Protein AF-A0A1X6N2F4-F1 (afdb_monomer_lite)

pLDDT: mean 90.58, std 5.12, range [66.75, 96.5]

Organism: NCBI:txid670580

Sequence (68 aa):
MRLMNNMVETLVDTLYPGIVNGQKPDQYFLERTILSAKNDAVDSINGNILEKFPGEKVVLTGADTVKG

Foldseek 3Di:
DDFPDDDLVRLLCVQQPPQLPPDDDPCSCVVRPDDDPDVVVVCVSVVVSVVSHDDDDDDDDDPDDDDD

Secondary structure (DSSP, 8-state):
---SSS-HHHHHHHHSTTTTSS---TTTTGGG----SSHHHHHHHHHHHHHHS-S-------------

Radius of gyration: 15.07 Å; chains: 1; bounding box: 28×21×51 Å

Structure (mmCIF, N/CA/C/O backbone):
data_AF-A0A1X6N2F4-F1
#
_entry.id   AF-A0A1X6N2F4-F1
#
loop_
_atom_site.group_PDB
_atom_site.id
_atom_site.type_symbol
_atom_site.label_atom_id
_atom_site.label_alt_id
_atom_site.label_comp_id
_atom_site.label_asym_id
_atom_site.label_entity_id
_atom_site.label_seq_id
_atom_site.pdbx_PDB_ins_code
_atom_site.Cartn_x
_atom_site.Cartn_y
_atom_site.Cartn_z
_atom_site.occupancy
_atom_site.B_iso_or_equiv
_atom_site.auth_seq_id
_atom_site.auth_comp_id
_atom_site.auth_asym_id
_atom_site.auth_atom_id
_atom_site.pdbx_PDB_model_num
ATOM 1 N N . MET A 1 1 ? 9.321 11.741 10.185 1.00 70.75 1 MET A N 1
ATOM 2 C CA . MET A 1 1 ? 8.677 10.553 10.787 1.00 70.75 1 MET A CA 1
ATOM 3 C C . MET A 1 1 ? 9.764 9.544 11.117 1.00 70.75 1 MET A C 1
ATOM 5 O O . MET A 1 1 ? 10.628 9.333 10.277 1.00 70.75 1 MET A O 1
ATOM 9 N N . ARG A 1 2 ? 9.780 8.988 12.333 1.00 81.06 2 ARG A N 1
ATOM 10 C CA . ARG A 1 2 ? 10.752 7.966 12.748 1.00 81.06 2 ARG A CA 1
ATOM 11 C C . ARG A 1 2 ? 9.989 6.681 13.032 1.00 81.06 2 ARG A C 1
ATOM 13 O O . ARG A 1 2 ? 9.081 6.700 13.855 1.00 81.06 2 ARG A O 1
ATOM 20 N N . LEU A 1 3 ? 10.343 5.607 12.336 1.00 85.25 3 LEU A N 1
ATOM 21 C CA . LEU A 1 3 ? 9.776 4.284 12.574 1.00 85.25 3 LEU A CA 1
ATOM 22 C C . LEU A 1 3 ? 10.528 3.575 13.704 1.00 85.25 3 LEU A C 1
ATOM 24 O O . LEU A 1 3 ? 11.690 3.888 13.978 1.00 85.25 3 LEU A O 1
ATOM 28 N N . MET A 1 4 ? 9.867 2.611 14.348 1.00 82.44 4 MET A N 1
ATOM 29 C CA . MET A 1 4 ? 10.507 1.748 15.349 1.00 82.44 4 MET A CA 1
ATOM 30 C C . MET A 1 4 ? 11.536 0.800 14.715 1.00 82.44 4 MET A C 1
ATOM 32 O O . MET A 1 4 ? 12.549 0.492 15.336 1.00 82.44 4 MET A O 1
ATOM 36 N N . ASN A 1 5 ? 11.299 0.372 13.473 1.00 88.25 5 ASN A N 1
ATOM 37 C CA . ASN A 1 5 ? 12.224 -0.388 12.636 1.00 88.25 5 ASN A CA 1
ATOM 38 C C . ASN A 1 5 ? 11.953 -0.074 11.147 1.00 88.25 5 ASN A C 1
ATOM 40 O O . ASN A 1 5 ? 10.987 0.613 10.822 1.00 88.25 5 ASN A O 1
ATOM 44 N N . ASN A 1 6 ? 12.798 -0.580 10.246 1.00 85.25 6 ASN A N 1
ATOM 45 C CA . ASN A 1 6 ? 12.714 -0.300 8.805 1.00 85.25 6 ASN A CA 1
ATOM 46 C C . ASN A 1 6 ? 11.926 -1.365 8.014 1.00 85.25 6 ASN A C 1
ATOM 48 O O . ASN A 1 6 ? 12.209 -1.584 6.838 1.00 85.25 6 ASN A O 1
ATOM 52 N N . MET A 1 7 ? 10.979 -2.058 8.650 1.00 89.06 7 MET A N 1
ATOM 53 C CA . MET A 1 7 ? 10.126 -3.048 7.985 1.00 89.06 7 MET A CA 1
ATOM 54 C C . MET A 1 7 ? 8.903 -2.380 7.344 1.00 89.06 7 MET A C 1
ATOM 56 O O . MET A 1 7 ? 8.375 -1.392 7.866 1.00 89.06 7 MET A O 1
ATOM 60 N N . VAL A 1 8 ? 8.429 -2.939 6.227 1.00 86.88 8 VAL A N 1
ATOM 61 C CA . VAL A 1 8 ? 7.262 -2.430 5.482 1.00 86.88 8 VAL A CA 1
ATOM 62 C C . VAL A 1 8 ? 6.008 -2.460 6.351 1.00 86.88 8 VAL A C 1
ATOM 64 O O . VAL A 1 8 ? 5.231 -1.510 6.348 1.00 86.88 8 VAL A O 1
ATOM 67 N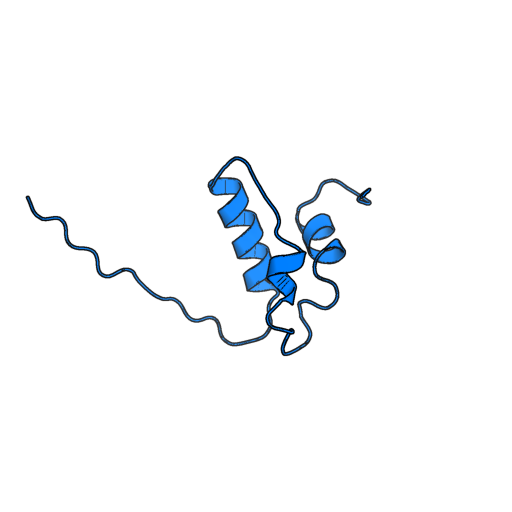 N . GLU A 1 9 ? 5.851 -3.490 7.171 1.00 88.00 9 GLU A N 1
ATOM 68 C CA . GLU A 1 9 ? 4.725 -3.658 8.086 1.00 88.00 9 GLU A CA 1
ATOM 69 C C . GLU A 1 9 ? 4.654 -2.505 9.086 1.00 88.00 9 GLU A C 1
ATOM 71 O O . GLU A 1 9 ? 3.587 -1.939 9.306 1.00 88.00 9 GLU A O 1
ATOM 76 N N . THR A 1 10 ? 5.804 -2.090 9.629 1.00 90.88 10 THR A N 1
ATOM 77 C CA . THR A 1 10 ? 5.866 -0.971 10.582 1.00 90.88 10 THR A CA 1
ATOM 78 C C . THR A 1 10 ? 5.528 0.353 9.895 1.00 90.88 10 THR A C 1
ATOM 80 O O . THR A 1 10 ? 4.886 1.213 10.500 1.00 90.88 10 THR A O 1
ATOM 83 N N . LEU A 1 11 ? 5.905 0.523 8.624 1.00 91.62 11 LEU A N 1
ATOM 84 C CA . LEU A 1 11 ? 5.506 1.681 7.822 1.00 91.62 11 LEU A CA 1
ATOM 85 C C . LEU A 1 11 ? 3.988 1.701 7.573 1.00 91.62 11 LEU A C 1
ATOM 87 O O . LEU A 1 11 ? 3.354 2.728 7.822 1.00 91.62 11 LEU A O 1
ATOM 91 N N . VAL A 1 12 ? 3.416 0.576 7.131 1.00 91.19 12 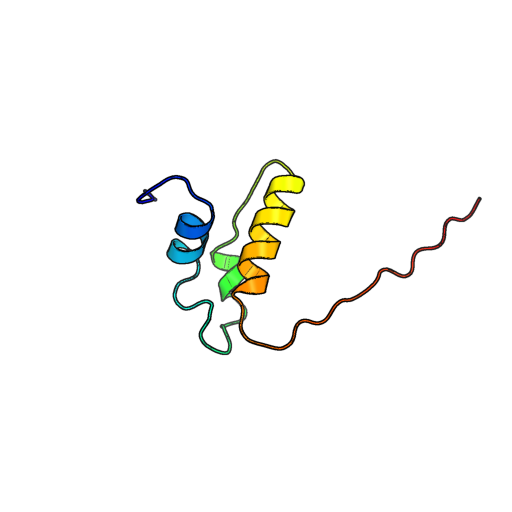VAL A N 1
ATOM 92 C CA . VAL A 1 12 ? 1.977 0.410 6.858 1.00 91.19 12 VAL A CA 1
AT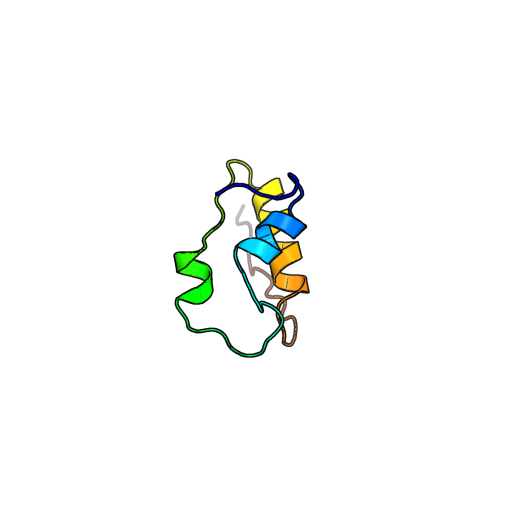OM 93 C C . VAL A 1 12 ? 1.151 0.664 8.115 1.00 91.19 12 VAL A C 1
ATOM 95 O O . VAL A 1 12 ? 0.215 1.459 8.070 1.00 91.19 12 VAL A O 1
ATOM 98 N N . ASP A 1 13 ? 1.525 0.068 9.247 1.00 90.44 13 ASP A N 1
ATOM 99 C CA . ASP A 1 13 ? 0.786 0.210 10.505 1.00 90.44 13 ASP A CA 1
ATOM 100 C C . ASP A 1 13 ? 0.874 1.639 11.067 1.00 90.44 13 ASP A C 1
ATOM 102 O O . ASP A 1 13 ? -0.073 2.123 11.690 1.00 90.44 13 ASP A O 1
ATOM 106 N N . THR A 1 14 ? 1.984 2.344 10.811 1.00 92.25 14 THR A N 1
ATOM 107 C CA . THR A 1 14 ? 2.134 3.746 11.231 1.00 92.25 14 THR A CA 1
ATOM 108 C C . THR A 1 14 ? 1.326 4.699 10.350 1.00 92.25 14 THR A C 1
ATOM 110 O O . THR A 1 14 ? 0.753 5.662 10.861 1.00 92.25 14 THR A O 1
ATOM 113 N N . LEU A 1 15 ? 1.290 4.469 9.034 1.00 93.00 15 LEU A N 1
ATOM 114 C CA . LEU A 1 15 ? 0.594 5.357 8.102 1.00 93.00 15 LEU A CA 1
ATOM 115 C C . LEU A 1 15 ? -0.903 5.083 8.044 1.00 93.00 15 LEU A C 1
ATOM 117 O O . LEU A 1 15 ? -1.666 6.042 8.015 1.00 93.00 15 LEU A O 1
ATOM 121 N N . TYR A 1 16 ? -1.338 3.826 8.088 1.00 93.69 16 TYR A N 1
ATOM 122 C CA . TYR A 1 16 ? -2.743 3.435 7.961 1.00 93.69 16 TYR A CA 1
ATOM 123 C C . TYR A 1 16 ? -3.301 2.872 9.280 1.00 93.69 16 TYR A C 1
ATOM 125 O O . TYR A 1 16 ? -3.636 1.684 9.373 1.00 93.69 16 TYR A O 1
ATOM 133 N N . PRO A 1 17 ? -3.459 3.707 10.326 1.00 92.00 17 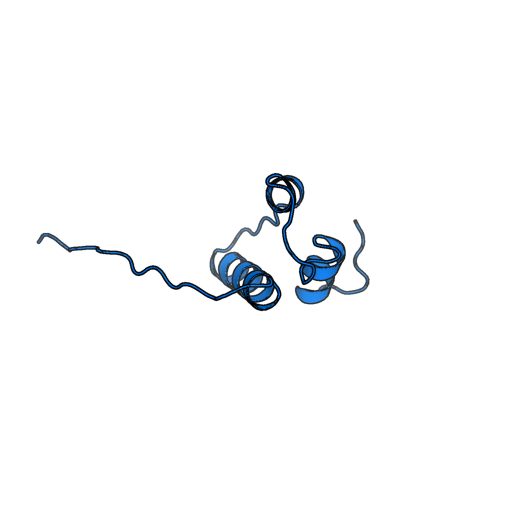PRO A N 1
ATOM 134 C CA . PRO A 1 17 ? -4.009 3.249 11.590 1.00 92.00 17 PRO A CA 1
ATOM 135 C C . PRO A 1 17 ? -5.447 2.764 11.393 1.00 92.00 17 PRO A C 1
ATOM 137 O O . PRO A 1 17 ? -6.284 3.452 10.798 1.00 92.00 17 PRO A O 1
ATOM 140 N N . GLY A 1 18 ? -5.732 1.564 11.899 1.00 92.50 18 GLY A N 1
ATOM 141 C CA . GLY A 1 18 ? -7.047 0.942 11.775 1.00 92.50 18 GLY A CA 1
ATOM 142 C C . GLY A 1 18 ? -7.393 0.509 10.351 1.00 92.50 18 GLY A C 1
ATOM 143 O O . GLY A 1 18 ? -8.575 0.480 10.014 1.00 92.50 18 GLY A O 1
ATOM 144 N N . ILE A 1 19 ? -6.410 0.183 9.503 1.00 92.19 19 ILE A N 1
ATOM 145 C CA . ILE A 1 19 ? -6.648 -0.282 8.126 1.00 92.19 19 ILE A CA 1
ATOM 146 C C . ILE A 1 19 ? -7.684 -1.415 8.049 1.00 92.19 19 IL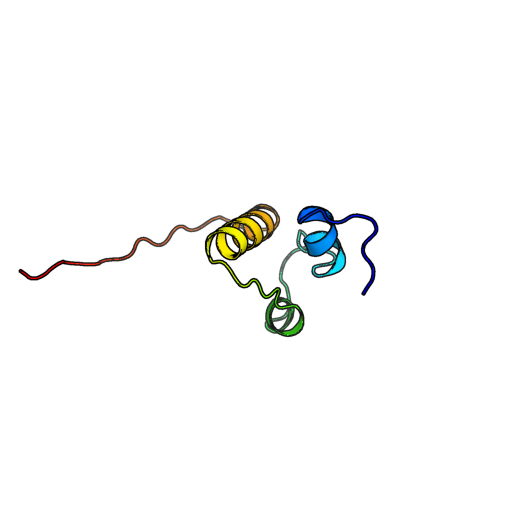E A C 1
ATOM 148 O O . ILE A 1 19 ? -8.576 -1.349 7.209 1.00 92.19 19 ILE A O 1
ATOM 152 N N . VAL A 1 20 ? -7.671 -2.336 9.017 1.00 92.88 20 VAL A N 1
ATOM 153 C CA . VAL A 1 20 ? -8.608 -3.469 9.153 1.00 92.88 20 VAL A CA 1
ATOM 154 C C . VAL A 1 20 ? -10.054 -3.065 9.506 1.00 92.88 20 VAL A C 1
ATOM 156 O O . VAL A 1 20 ? -10.970 -3.877 9.419 1.00 92.88 20 VAL A O 1
ATOM 159 N N . ASN A 1 21 ? -10.289 -1.814 9.913 1.00 90.56 21 ASN A N 1
ATOM 160 C CA . ASN A 1 21 ? -11.581 -1.358 10.434 1.00 90.56 21 ASN A CA 1
ATOM 161 C C . ASN A 1 21 ? -12.492 -0.804 9.332 1.00 90.56 21 ASN A C 1
ATOM 163 O O . ASN A 1 21 ? -12.372 0.372 9.007 1.00 90.56 21 ASN A O 1
ATOM 167 N N . GLY A 1 22 ? -13.436 -1.588 8.814 1.00 84.94 22 GLY A N 1
ATOM 168 C CA . GLY A 1 22 ? -14.552 -1.099 7.987 1.00 84.94 22 GLY A CA 1
ATOM 169 C C . GLY A 1 22 ? -14.202 -0.086 6.880 1.00 84.94 22 GLY A C 1
ATOM 170 O O . GLY A 1 22 ? -13.084 -0.040 6.361 1.00 84.94 22 GLY A O 1
ATOM 171 N N . GLN A 1 23 ? -15.189 0.735 6.512 1.00 87.62 23 GLN A N 1
ATOM 172 C CA . GLN A 1 23 ? -15.033 1.761 5.480 1.00 87.62 23 GLN A CA 1
ATOM 173 C C . GLN A 1 23 ? -14.097 2.886 5.931 1.00 87.62 23 GLN A C 1
ATOM 175 O O . GLN A 1 23 ? -14.091 3.297 7.093 1.00 87.62 23 GLN A O 1
ATOM 180 N N . LYS A 1 24 ? -13.316 3.405 4.982 1.00 90.00 24 LYS A N 1
ATOM 181 C CA . LYS A 1 24 ? -12.460 4.577 5.169 1.00 90.00 24 LYS A CA 1
ATOM 182 C C . LYS A 1 24 ? -13.018 5.764 4.385 1.00 90.00 24 LYS A C 1
ATOM 184 O O . LYS A 1 24 ? -13.636 5.538 3.348 1.00 90.00 24 LYS A O 1
ATOM 189 N N . PRO A 1 25 ? -12.795 7.007 4.847 1.00 92.25 25 PRO A N 1
ATOM 190 C CA . PRO A 1 25 ? -13.070 8.188 4.037 1.00 92.25 25 PRO A CA 1
ATOM 191 C C . PRO A 1 25 ? -12.309 8.124 2.709 1.00 92.25 25 PRO A C 1
ATOM 193 O O . PRO A 1 25 ? -11.181 7.629 2.686 1.00 92.25 25 PRO A O 1
ATOM 196 N N . ASP A 1 26 ? -12.870 8.696 1.646 1.00 89.38 26 ASP A N 1
ATOM 197 C CA . ASP A 1 26 ? -12.283 8.672 0.294 1.00 89.38 26 ASP A CA 1
ATOM 198 C C . ASP A 1 26 ? -10.821 9.145 0.269 1.00 89.38 26 ASP A C 1
ATOM 200 O O . ASP A 1 26 ? -9.967 8.588 -0.418 1.00 89.38 26 ASP A O 1
ATOM 204 N N . GLN A 1 27 ? -10.503 10.141 1.095 1.00 94.25 27 GLN A N 1
ATOM 205 C CA . GLN A 1 27 ? -9.183 10.761 1.149 1.00 94.25 27 GLN A CA 1
ATOM 206 C C . GLN A 1 27 ? -8.143 9.951 1.954 1.00 94.25 27 GLN A C 1
ATOM 208 O O . GLN A 1 27 ? -6.956 10.288 1.952 1.00 94.25 27 GLN A O 1
ATOM 213 N N . TYR A 1 28 ? -8.551 8.869 2.630 1.00 93.62 28 TYR A N 1
ATOM 214 C CA . TYR A 1 28 ? -7.715 8.150 3.595 1.00 93.62 28 TYR A CA 1
ATOM 215 C C . TYR A 1 28 ? -6.374 7.703 3.002 1.00 93.62 28 TYR A C 1
ATOM 217 O O . TYR A 1 28 ? -5.324 8.000 3.568 1.00 93.62 28 TYR A O 1
ATOM 225 N N . PHE A 1 29 ? -6.380 7.049 1.842 1.00 92.31 29 PHE A N 1
ATOM 226 C CA . PHE A 1 29 ? -5.141 6.599 1.205 1.00 92.31 29 PHE A CA 1
ATOM 227 C C . PHE A 1 29 ? -4.376 7.739 0.530 1.00 92.31 29 PHE A C 1
ATOM 229 O O . PHE A 1 29 ? -3.150 7.785 0.616 1.00 92.31 29 PHE A O 1
ATOM 236 N N . LEU A 1 30 ? -5.095 8.688 -0.076 1.00 92.00 30 LEU A N 1
ATOM 237 C CA . LEU A 1 30 ? -4.516 9.789 -0.848 1.00 92.00 30 LEU A CA 1
ATOM 238 C C . LEU A 1 30 ? -3.606 10.684 0.009 1.00 92.00 30 LEU A C 1
ATOM 240 O O . LEU A 1 30 ? -2.473 10.966 -0.379 1.00 92.00 30 LEU A O 1
ATOM 244 N N . GLU A 1 31 ? -4.047 11.056 1.212 1.00 94.81 31 GLU A N 1
ATOM 245 C CA . GLU A 1 31 ? -3.259 11.851 2.177 1.00 94.81 31 GLU A CA 1
ATOM 246 C C . GLU A 1 31 ? -2.017 11.137 2.728 1.00 94.81 31 GLU A C 1
ATOM 248 O O . GLU A 1 31 ? -1.170 11.761 3.366 1.00 94.81 31 GLU A O 1
ATOM 253 N N . ARG A 1 32 ? -1.926 9.821 2.534 1.00 93.62 32 ARG A N 1
ATOM 254 C CA . ARG A 1 32 ? -0.954 8.937 3.191 1.00 93.62 32 ARG A CA 1
ATOM 255 C C . ARG A 1 32 ? -0.207 8.091 2.161 1.00 93.62 32 ARG A C 1
ATOM 257 O O . ARG A 1 32 ? 0.212 6.975 2.455 1.00 93.62 32 ARG A O 1
ATOM 264 N N . THR A 1 33 ? -0.096 8.597 0.935 1.00 92.94 33 THR A N 1
ATOM 265 C CA . THR A 1 33 ? 0.500 7.874 -0.190 1.00 92.94 33 THR A CA 1
ATOM 266 C C . THR A 1 33 ? 1.963 7.540 0.102 1.00 92.94 33 THR A C 1
ATOM 268 O O . THR A 1 33 ? 2.760 8.422 0.425 1.00 92.94 33 THR A O 1
ATOM 271 N N . ILE A 1 34 ? 2.323 6.264 -0.038 1.00 92.94 34 ILE A N 1
ATOM 272 C CA . ILE A 1 34 ? 3.709 5.797 0.058 1.00 92.94 34 ILE A CA 1
ATOM 273 C C . ILE A 1 34 ? 4.316 5.817 -1.344 1.00 92.94 34 ILE A C 1
ATOM 275 O O . ILE A 1 34 ? 3.776 5.213 -2.266 1.00 92.94 34 ILE A O 1
ATOM 279 N N . LEU A 1 35 ? 5.450 6.501 -1.504 1.00 94.00 35 LEU A N 1
ATOM 280 C CA . LEU A 1 35 ? 6.173 6.584 -2.772 1.00 94.00 35 LEU A CA 1
ATOM 281 C C . LEU A 1 35 ? 7.427 5.710 -2.725 1.00 94.00 35 LEU A C 1
ATOM 283 O O . LEU A 1 35 ? 8.184 5.745 -1.755 1.00 94.00 35 LEU A O 1
ATOM 287 N N . SER A 1 36 ? 7.668 4.961 -3.798 1.00 93.88 36 SER A N 1
ATOM 288 C CA . SER A 1 36 ? 8.887 4.181 -4.004 1.00 93.88 36 SER A CA 1
ATOM 289 C C . SER A 1 36 ? 9.429 4.422 -5.410 1.00 93.88 36 SER A C 1
ATOM 291 O O . SER A 1 36 ? 8.672 4.683 -6.340 1.00 93.88 36 SER A O 1
ATOM 293 N N . ALA A 1 37 ? 10.751 4.332 -5.565 1.00 95.88 37 ALA A N 1
ATOM 294 C CA . ALA A 1 37 ? 11.423 4.512 -6.851 1.00 95.88 37 ALA A CA 1
ATOM 295 C C . ALA A 1 37 ? 11.329 3.281 -7.769 1.00 95.88 37 ALA A C 1
ATOM 297 O O . ALA A 1 37 ? 11.666 3.377 -8.947 1.00 95.88 37 ALA A O 1
ATOM 298 N N . LYS A 1 38 ? 10.930 2.120 -7.234 1.00 96.50 38 LYS A N 1
ATOM 299 C CA . LYS A 1 38 ? 10.877 0.863 -7.984 1.00 96.50 38 LYS A CA 1
ATOM 300 C C . LYS A 1 38 ? 9.497 0.226 -7.915 1.00 96.50 38 LYS A C 1
ATOM 302 O O . LYS A 1 38 ? 8.902 0.159 -6.840 1.00 96.50 38 LYS A O 1
ATOM 307 N N . ASN A 1 39 ? 9.040 -0.286 -9.056 1.00 95.62 39 ASN A N 1
ATOM 308 C CA . ASN A 1 39 ? 7.720 -0.900 -9.188 1.00 95.62 39 ASN A CA 1
ATOM 309 C C . ASN A 1 39 ? 7.586 -2.186 -8.366 1.00 95.62 39 ASN A C 1
ATOM 311 O O . ASN A 1 39 ? 6.560 -2.379 -7.737 1.00 95.62 39 ASN A O 1
ATOM 315 N N . ASP A 1 40 ? 8.634 -3.008 -8.278 1.00 96.31 40 ASP A N 1
ATOM 316 C CA . ASP A 1 40 ? 8.640 -4.222 -7.444 1.00 96.31 40 ASP A CA 1
ATOM 317 C C . ASP A 1 40 ? 8.345 -3.918 -5.962 1.00 96.31 40 ASP A C 1
ATOM 319 O O . ASP A 1 40 ? 7.580 -4.617 -5.297 1.00 96.31 40 ASP A O 1
ATOM 323 N N . ALA A 1 41 ? 8.910 -2.827 -5.450 1.00 92.88 41 ALA A N 1
ATOM 324 C CA . ALA A 1 41 ? 8.637 -2.335 -4.112 1.00 92.88 41 ALA A CA 1
ATOM 325 C C . ALA A 1 41 ? 7.217 -1.754 -3.993 1.00 92.88 41 ALA A C 1
ATOM 327 O O . ALA A 1 41 ? 6.571 -1.983 -2.974 1.00 92.88 41 ALA A O 1
ATOM 328 N N . VAL A 1 42 ? 6.716 -1.043 -5.013 1.00 94.19 42 VAL A N 1
ATOM 329 C CA . VAL A 1 42 ? 5.317 -0.569 -5.051 1.00 94.19 42 VAL A CA 1
ATOM 330 C C . VAL A 1 42 ? 4.345 -1.750 -4.985 1.00 94.19 42 VAL A C 1
ATOM 332 O O . VAL A 1 42 ? 3.428 -1.730 -4.166 1.00 94.19 42 VAL A O 1
ATOM 335 N N . ASP A 1 43 ? 4.574 -2.791 -5.784 1.00 94.88 43 ASP A N 1
ATOM 336 C CA . ASP A 1 43 ? 3.723 -3.981 -5.852 1.00 94.88 43 ASP A CA 1
ATOM 337 C C . ASP A 1 43 ? 3.700 -4.731 -4.516 1.00 94.88 43 ASP A C 1
ATOM 339 O O . ASP A 1 43 ? 2.629 -5.083 -4.019 1.00 94.88 43 ASP A O 1
ATOM 343 N N . SER A 1 44 ? 4.867 -4.913 -3.891 1.00 93.12 44 SER A N 1
ATOM 344 C CA . SER A 1 44 ? 4.988 -5.553 -2.575 1.00 93.12 44 SER A CA 1
ATOM 345 C C . SER A 1 44 ? 4.250 -4.773 -1.478 1.00 93.12 44 SER A C 1
ATOM 347 O O . SER A 1 44 ? 3.473 -5.349 -0.712 1.00 93.12 44 SER A O 1
ATOM 349 N N . ILE A 1 45 ? 4.425 -3.446 -1.435 1.00 93.94 45 ILE A N 1
ATOM 350 C CA . ILE A 1 45 ? 3.757 -2.574 -0.457 1.00 93.94 45 ILE A CA 1
ATOM 351 C C . ILE A 1 45 ? 2.237 -2.599 -0.663 1.00 93.94 45 ILE A C 1
ATOM 353 O O . ILE A 1 45 ? 1.492 -2.830 0.291 1.00 93.94 45 ILE A O 1
ATOM 357 N N . ASN A 1 46 ? 1.768 -2.405 -1.899 1.00 93.75 46 ASN A N 1
ATOM 358 C CA . ASN A 1 46 ? 0.339 -2.403 -2.214 1.00 93.75 46 ASN A CA 1
ATOM 359 C C . ASN A 1 46 ? -0.311 -3.764 -1.940 1.00 93.75 46 ASN A C 1
ATOM 361 O O . ASN A 1 46 ? -1.426 -3.807 -1.422 1.00 93.75 46 ASN A O 1
ATOM 365 N N . GLY A 1 47 ? 0.385 -4.867 -2.230 1.00 92.81 47 GLY A N 1
ATOM 366 C CA . GLY A 1 47 ? -0.070 -6.217 -1.900 1.00 92.81 47 GLY A CA 1
ATOM 367 C C . GLY A 1 47 ? -0.286 -6.403 -0.397 1.00 92.81 47 GLY A C 1
ATOM 368 O O . GLY A 1 47 ? -1.367 -6.823 0.014 1.00 92.81 47 GLY A O 1
ATOM 369 N N . ASN A 1 48 ? 0.689 -5.999 0.427 1.00 91.62 48 ASN A N 1
ATOM 370 C CA . ASN A 1 48 ? 0.590 -6.082 1.889 1.00 91.62 48 ASN A CA 1
ATOM 371 C C . ASN A 1 48 ? -0.578 -5.247 2.445 1.00 91.62 48 ASN A C 1
ATOM 373 O O . ASN A 1 48 ? -1.319 -5.705 3.312 1.00 91.62 48 ASN A O 1
ATOM 377 N N . ILE A 1 49 ? -0.776 -4.032 1.922 1.00 93.06 49 ILE A N 1
ATOM 378 C CA . ILE A 1 49 ? -1.898 -3.155 2.296 1.00 93.06 49 ILE A CA 1
ATOM 379 C C . ILE A 1 49 ? -3.236 -3.811 1.928 1.00 93.06 49 ILE A C 1
ATOM 381 O O . ILE A 1 49 ? -4.155 -3.823 2.749 1.00 93.06 49 ILE A O 1
ATOM 385 N N . LEU A 1 50 ? -3.346 -4.369 0.717 1.00 92.62 50 LEU A N 1
ATOM 386 C CA . LEU A 1 50 ? -4.575 -4.984 0.212 1.00 92.62 50 LEU A CA 1
ATOM 387 C C . LEU A 1 50 ? -4.965 -6.237 1.008 1.00 92.62 50 LEU A C 1
ATOM 389 O O . LEU A 1 50 ? -6.147 -6.440 1.261 1.00 92.62 50 LEU A O 1
ATOM 393 N N . GLU A 1 51 ? -3.995 -7.043 1.447 1.00 91.62 51 GLU A N 1
ATOM 394 C CA . GLU A 1 51 ? -4.238 -8.217 2.303 1.00 91.62 51 GLU A CA 1
ATOM 395 C C . GLU A 1 51 ? -4.801 -7.852 3.683 1.00 91.62 51 GLU A C 1
ATOM 397 O O . GLU A 1 51 ? -5.555 -8.630 4.268 1.00 91.62 51 GLU A O 1
ATOM 402 N N . LYS A 1 52 ? -4.461 -6.668 4.206 1.00 90.69 52 LYS A N 1
ATOM 403 C CA . LYS A 1 52 ? -4.989 -6.166 5.483 1.00 90.69 52 LYS A CA 1
ATOM 404 C C . LYS A 1 52 ? -6.342 -5.466 5.341 1.00 90.69 52 LYS A C 1
ATOM 406 O O . LYS A 1 52 ? -7.017 -5.245 6.349 1.00 90.69 52 LYS A O 1
ATOM 411 N N . PHE A 1 53 ? -6.717 -5.038 4.138 1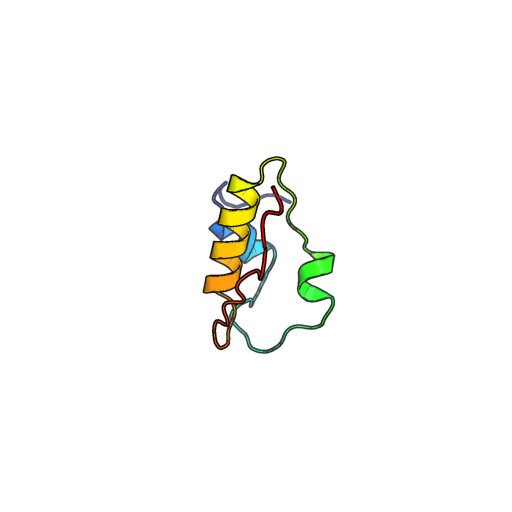.00 91.25 53 PHE A N 1
ATOM 412 C CA . PHE A 1 53 ? -7.919 -4.238 3.942 1.00 91.25 53 PHE A CA 1
ATOM 413 C C . PHE A 1 53 ? -9.179 -5.114 4.050 1.00 91.25 53 PHE A C 1
ATOM 415 O O . PHE A 1 53 ? -9.233 -6.187 3.449 1.00 91.25 53 PHE A O 1
ATOM 422 N N . PRO A 1 54 ? -10.200 -4.698 4.819 1.00 91.12 54 PRO A N 1
ATOM 423 C CA . PRO A 1 54 ? -11.391 -5.509 5.014 1.00 91.12 54 PRO A CA 1
ATOM 424 C C . PRO A 1 54 ? -12.244 -5.533 3.743 1.00 91.12 54 PRO A C 1
ATOM 426 O O . PRO A 1 54 ? -12.418 -4.511 3.079 1.00 91.12 54 PRO A O 1
ATOM 429 N N . GLY A 1 55 ? -12.842 -6.686 3.447 1.00 89.44 55 GLY A N 1
ATOM 430 C CA . GLY A 1 55 ? -13.760 -6.858 2.322 1.00 89.44 55 GLY A CA 1
ATOM 431 C C . GLY A 1 55 ? -13.414 -8.059 1.451 1.00 89.44 55 GLY A C 1
ATOM 432 O O . GLY A 1 55 ? -12.486 -8.814 1.731 1.00 89.44 55 GLY A O 1
ATOM 433 N N . GLU A 1 56 ? -14.200 -8.247 0.394 1.00 90.75 56 GLU A N 1
ATOM 434 C CA . GLU A 1 56 ? -13.959 -9.298 -0.589 1.00 90.75 56 GLU A CA 1
ATOM 435 C C . GLU A 1 56 ? -12.895 -8.855 -1.599 1.00 90.75 56 GLU A C 1
ATOM 437 O O . GLU A 1 56 ? -12.959 -7.760 -2.163 1.00 90.75 56 GLU A O 1
ATOM 442 N N . LYS A 1 57 ? -11.916 -9.727 -1.850 1.00 90.00 57 LYS A N 1
ATOM 443 C CA . LYS A 1 57 ? -10.904 -9.502 -2.880 1.00 90.00 57 LYS A CA 1
ATOM 444 C C . LYS A 1 57 ? -11.512 -9.753 -4.256 1.00 90.00 57 LYS A C 1
ATOM 446 O O . LYS A 1 57 ? -11.857 -10.882 -4.587 1.00 90.00 57 LYS A O 1
ATOM 451 N N . VAL A 1 58 ? -11.539 -8.715 -5.085 1.00 92.69 58 VAL A N 1
ATOM 452 C CA . VAL A 1 58 ? -11.935 -8.809 -6.494 1.00 92.69 58 VAL A CA 1
ATOM 453 C C . VAL A 1 58 ? -10.695 -8.672 -7.372 1.00 92.69 58 VAL A C 1
ATOM 455 O O . VAL A 1 58 ? -9.894 -7.757 -7.188 1.00 92.69 58 VAL A O 1
ATOM 458 N N . VAL A 1 59 ? -10.527 -9.584 -8.329 1.00 93.06 59 VAL A N 1
ATOM 459 C CA . VAL A 1 59 ? -9.438 -9.542 -9.313 1.00 93.06 59 VAL A CA 1
ATOM 460 C C . VAL A 1 59 ? -10.015 -9.133 -10.662 1.00 93.06 59 VAL A C 1
ATOM 462 O O . VAL A 1 59 ? -10.932 -9.777 -11.165 1.00 93.06 59 VAL A O 1
ATOM 465 N N . LEU A 1 60 ? -9.467 -8.069 -11.246 1.00 93.75 60 LEU A N 1
ATOM 466 C CA . LEU A 1 60 ? -9.807 -7.607 -12.589 1.00 93.75 60 LEU A CA 1
ATOM 467 C C . LEU A 1 60 ? -8.660 -7.957 -13.534 1.00 93.75 60 LEU A C 1
ATOM 469 O O . LEU A 1 60 ? -7.508 -7.616 -13.271 1.00 93.75 60 LEU A O 1
ATOM 473 N N . THR A 1 61 ? -8.970 -8.647 -14.627 1.00 93.31 61 THR A N 1
ATOM 474 C CA . THR A 1 61 ? -7.980 -9.042 -15.634 1.00 93.31 61 THR A CA 1
ATOM 475 C C . THR A 1 61 ? -8.032 -8.077 -16.813 1.00 93.31 61 THR A C 1
ATOM 477 O O . THR A 1 61 ? -9.112 -7.767 -17.312 1.00 93.31 61 THR A O 1
ATOM 480 N N . GLY A 1 62 ? -6.864 -7.603 -17.255 1.00 92.88 62 GLY A N 1
ATOM 481 C CA . GLY A 1 62 ? -6.750 -6.784 -18.461 1.00 92.88 62 GLY A CA 1
ATOM 482 C C . GLY A 1 62 ? -7.194 -7.555 -19.706 1.00 92.88 62 GLY A C 1
ATOM 483 O O . GLY A 1 62 ? -6.917 -8.746 -19.839 1.00 92.88 62 GLY A O 1
ATOM 484 N N . ALA A 1 63 ? -7.889 -6.873 -20.614 1.00 91.44 63 ALA A N 1
ATOM 485 C CA . ALA A 1 63 ? -8.344 -7.425 -21.887 1.00 91.44 63 ALA A CA 1
ATOM 486 C C . ALA A 1 63 ? -7.486 -6.869 -23.032 1.00 91.44 63 ALA A C 1
ATOM 488 O O . ALA A 1 63 ? -7.960 -6.095 -23.863 1.00 91.44 63 ALA A O 1
ATOM 489 N N . ASP A 1 64 ? -6.207 -7.243 -23.048 1.00 91.69 64 ASP A N 1
ATOM 490 C CA . ASP A 1 64 ? -5.253 -6.763 -24.047 1.00 91.69 64 ASP A CA 1
ATOM 491 C C . ASP A 1 64 ? -5.170 -7.711 -25.251 1.00 91.69 64 ASP A C 1
ATOM 493 O O . ASP A 1 64 ? -5.281 -8.931 -25.134 1.00 91.69 64 ASP A O 1
ATOM 497 N N . THR A 1 65 ? -4.974 -7.152 -26.446 1.00 88.94 65 THR A N 1
ATOM 498 C CA . THR A 1 65 ? -4.748 -7.913 -27.684 1.00 88.94 65 THR A CA 1
ATOM 499 C C . THR A 1 65 ? -3.568 -7.312 -28.432 1.00 88.94 65 THR A C 1
ATOM 501 O O . THR A 1 65 ? -3.564 -6.119 -28.735 1.00 88.94 65 THR A O 1
ATOM 504 N N . VAL A 1 66 ? -2.577 -8.137 -28.769 1.00 85.50 66 VAL A N 1
ATOM 505 C CA . VAL A 1 66 ? -1.439 -7.712 -29.592 1.00 85.50 66 VAL A CA 1
ATOM 506 C C . VAL A 1 66 ? -1.858 -7.763 -31.058 1.00 85.50 66 VAL A C 1
ATOM 508 O O . VAL A 1 66 ? -2.219 -8.823 -31.566 1.00 85.50 66 VAL A O 1
ATOM 511 N N . LYS A 1 67 ? -1.820 -6.618 -31.745 1.00 78.56 67 LYS A N 1
ATOM 512 C CA . LYS A 1 67 ? -1.943 -6.570 -33.206 1.00 78.56 67 LYS A CA 1
ATOM 513 C C . LYS A 1 67 ? -0.541 -6.634 -33.807 1.00 78.56 67 LYS A C 1
ATOM 515 O O . LYS A 1 67 ? 0.284 -5.782 -33.485 1.00 78.56 67 LYS A O 1
ATOM 520 N N . GLY A 1 68 ? -0.290 -7.679 -34.594 1.00 66.75 68 GLY A N 1
ATOM 521 C CA . GLY A 1 68 ? 0.918 -7.831 -35.410 1.00 66.75 68 GLY A CA 1
ATOM 522 C C . GLY A 1 68 ? 0.840 -7.065 -36.720 1.00 66.75 68 GLY A C 1
ATOM 523 O O . GLY A 1 68 ? -0.278 -6.636 -37.088 1.00 66.75 68 GLY A O 1
#